Protein AF-A0A972E2R5-F1 (afdb_monomer_lite)

Sequence (137 aa):
MDVQFLVLVYFVGMFVDWVFQTNWQAANKSRWVSGDNKKQSLRALLTHAVIYGAGTTLPVALLLGRAQDLGFYGLVLTALTVTHAFIDSRIPVRWVMKYVKRMRDDQIDNYAEYGFLHLGIDHRLHELVIVFLSFFV

Radius of gyration: 15.76 Å; chains: 1; bounding box: 41×30×44 Å

pLDDT: mean 93.02, std 7.69, range [54.25, 98.0]

Structure (mmCIF, N/CA/C/O backbone):
data_AF-A0A972E2R5-F1
#
_entry.id   AF-A0A972E2R5-F1
#
loop_
_atom_site.group_PDB
_atom_site.id
_atom_site.type_symbol
_atom_site.label_atom_id
_atom_site.label_alt_id
_atom_site.label_comp_id
_atom_site.label_asym_id
_atom_site.label_entity_id
_atom_site.label_seq_id
_atom_site.pdbx_PDB_ins_code
_atom_site.Cartn_x
_atom_site.Cartn_y
_atom_site.Cartn_z
_atom_site.occupancy
_atom_site.B_iso_or_equiv
_atom_site.auth_seq_id
_atom_site.auth_comp_id
_atom_site.auth_asym_id
_atom_site.auth_atom_id
_atom_site.pdbx_PDB_model_num
ATOM 1 N N . MET A 1 1 ? -17.519 -9.817 7.082 1.00 88.81 1 MET A N 1
ATOM 2 C CA . MET A 1 1 ? -17.088 -8.849 6.061 1.00 88.81 1 MET A CA 1
ATOM 3 C C . MET A 1 1 ? -17.749 -7.526 6.382 1.00 88.81 1 MET A C 1
ATOM 5 O O . MET A 1 1 ? -18.952 -7.396 6.176 1.00 88.81 1 MET A O 1
ATOM 9 N N . ASP A 1 2 ? -16.994 -6.592 6.944 1.00 95.25 2 ASP A N 1
ATOM 10 C CA . ASP A 1 2 ? -17.440 -5.226 7.189 1.00 95.25 2 ASP A CA 1
ATOM 11 C C . ASP A 1 2 ? -17.356 -4.420 5.882 1.00 95.25 2 ASP A C 1
ATOM 13 O O . ASP A 1 2 ? -16.287 -4.018 5.417 1.00 95.25 2 ASP A O 1
ATOM 17 N N . VAL A 1 3 ? -18.519 -4.220 5.259 1.00 96.50 3 VAL A N 1
ATOM 18 C CA . VAL A 1 3 ? -18.650 -3.486 3.994 1.00 96.50 3 VAL A CA 1
ATOM 19 C C . VAL A 1 3 ? -18.345 -1.998 4.179 1.00 96.50 3 VAL A C 1
ATOM 21 O O . VAL A 1 3 ? -17.798 -1.375 3.272 1.00 96.50 3 VAL A O 1
ATOM 24 N N . GLN A 1 4 ? -18.676 -1.421 5.337 1.00 96.75 4 GLN A N 1
ATOM 25 C CA . GLN A 1 4 ? -18.439 -0.001 5.596 1.00 96.75 4 GLN A CA 1
ATOM 26 C C . GLN A 1 4 ? -16.942 0.266 5.721 1.00 96.75 4 GLN A C 1
ATOM 28 O O . GLN A 1 4 ? -16.427 1.171 5.064 1.00 96.75 4 GLN A O 1
ATOM 33 N N . PHE A 1 5 ? -16.234 -0.570 6.483 1.00 97.31 5 PHE A N 1
ATOM 34 C CA . PHE A 1 5 ? -14.777 -0.548 6.548 1.00 97.31 5 PHE A CA 1
ATOM 35 C C . PHE A 1 5 ? -14.149 -0.694 5.160 1.00 97.31 5 PHE A C 1
ATOM 37 O O . PHE A 1 5 ? -13.324 0.135 4.783 1.00 97.31 5 PHE A O 1
ATOM 44 N N . LEU A 1 6 ? -14.565 -1.699 4.380 1.00 97.50 6 LEU A N 1
ATOM 45 C CA . LEU A 1 6 ? -14.042 -1.946 3.033 1.00 97.50 6 LEU A CA 1
ATOM 46 C C . LEU A 1 6 ? -14.158 -0.703 2.139 1.00 97.50 6 LEU A C 1
ATOM 48 O O . LEU A 1 6 ? -13.173 -0.279 1.537 1.00 97.50 6 LEU A O 1
ATOM 52 N N . VAL A 1 7 ? -15.351 -0.107 2.076 1.00 97.69 7 VAL A N 1
ATOM 53 C CA . VAL A 1 7 ? -15.620 1.079 1.253 1.00 97.69 7 VAL A CA 1
ATOM 54 C C . VAL A 1 7 ? -14.790 2.272 1.726 1.00 97.69 7 VAL A C 1
ATOM 56 O O . VAL A 1 7 ? -14.164 2.948 0.910 1.00 97.69 7 VAL A O 1
ATOM 59 N N . LEU A 1 8 ? -14.746 2.523 3.036 1.00 97.81 8 LEU A N 1
ATOM 60 C CA . LEU A 1 8 ? -13.999 3.650 3.587 1.00 97.81 8 LEU A CA 1
ATOM 61 C C . LEU A 1 8 ? -12.495 3.498 3.371 1.00 97.81 8 LEU A C 1
ATOM 63 O O . LEU A 1 8 ? -11.868 4.437 2.892 1.00 97.81 8 LEU A O 1
ATOM 67 N N . VAL A 1 9 ? -11.914 2.335 3.670 1.00 97.50 9 VAL A N 1
ATOM 68 C CA . VAL A 1 9 ? -10.480 2.094 3.455 1.00 97.50 9 VAL A CA 1
ATOM 69 C C . VAL A 1 9 ? -10.125 2.193 1.981 1.00 97.50 9 VAL A C 1
ATOM 71 O O . VAL A 1 9 ? -9.092 2.769 1.663 1.00 97.50 9 VAL A O 1
ATOM 74 N N . TYR A 1 10 ? -10.976 1.696 1.080 1.00 97.25 10 TYR A N 1
ATOM 75 C CA . TYR A 1 10 ? -10.744 1.824 -0.355 1.00 97.25 10 TYR A CA 1
ATOM 76 C C . TYR A 1 10 ? -10.656 3.298 -0.783 1.00 97.25 10 TYR A C 1
ATOM 78 O O . TYR A 1 10 ? -9.645 3.720 -1.344 1.00 97.25 10 TYR A O 1
ATOM 86 N N . PHE A 1 11 ? -11.667 4.115 -0.471 1.00 97.88 11 PHE A N 1
ATOM 87 C CA . PHE A 1 11 ? -11.690 5.514 -0.915 1.00 97.88 11 PHE A CA 1
ATOM 88 C C . PHE A 1 11 ? -10.690 6.405 -0.174 1.00 97.88 11 PHE A C 1
ATOM 90 O O . PHE A 1 11 ? -9.995 7.202 -0.806 1.00 97.88 11 PHE A O 1
ATOM 97 N N . VAL A 1 12 ? -10.594 6.275 1.152 1.00 98.00 12 VAL A N 1
ATOM 98 C CA . VAL A 1 12 ? -9.630 7.039 1.953 1.00 98.00 12 VAL A CA 1
ATOM 99 C C . VAL A 1 12 ? -8.210 6.624 1.587 1.00 98.00 12 VAL A C 1
ATOM 101 O O . VAL A 1 12 ? -7.375 7.494 1.370 1.00 98.00 12 VAL A O 1
ATOM 104 N N . GLY A 1 13 ? -7.947 5.322 1.456 1.00 97.00 13 GLY A N 1
ATOM 105 C CA . GLY A 1 13 ? -6.641 4.796 1.071 1.00 97.00 13 GLY A CA 1
ATOM 106 C C . GLY A 1 13 ? -6.191 5.339 -0.277 1.00 97.00 13 GLY A C 1
ATOM 107 O O . GLY A 1 13 ? -5.116 5.922 -0.363 1.00 97.00 13 GLY A O 1
ATOM 108 N N . MET A 1 14 ? -7.040 5.262 -1.306 1.00 95.94 14 MET A N 1
ATOM 109 C CA . MET A 1 14 ? -6.733 5.846 -2.618 1.00 95.94 14 MET A CA 1
ATOM 110 C C . MET A 1 14 ? -6.438 7.347 -2.546 1.00 95.94 14 MET A C 1
ATOM 112 O O . MET A 1 14 ? -5.502 7.829 -3.184 1.00 95.94 14 MET A O 1
ATOM 116 N N . PHE A 1 15 ? -7.232 8.096 -1.779 1.00 97.50 15 PHE A N 1
ATOM 117 C CA . PHE A 1 15 ? -7.018 9.530 -1.611 1.00 97.50 15 PHE A CA 1
ATOM 118 C C . PHE A 1 15 ? -5.679 9.823 -0.927 1.00 97.50 15 PHE A C 1
ATOM 120 O O . PHE A 1 15 ? -4.918 10.667 -1.398 1.00 97.50 15 PHE A O 1
ATOM 127 N N . VAL A 1 16 ? -5.378 9.119 0.164 1.00 97.06 16 VAL A N 1
ATOM 128 C CA . VAL A 1 16 ? -4.143 9.300 0.933 1.00 97.06 16 VAL A CA 1
ATOM 129 C C . VAL A 1 16 ? -2.929 8.927 0.090 1.00 97.06 16 VAL A C 1
ATOM 131 O O . VAL A 1 16 ? -1.971 9.697 0.035 1.00 97.06 16 VAL A O 1
ATOM 134 N N . ASP A 1 17 ? -2.988 7.786 -0.595 1.00 94.81 17 ASP A N 1
ATOM 135 C CA . ASP A 1 17 ? -1.931 7.313 -1.484 1.00 94.81 17 ASP A CA 1
ATOM 136 C C . ASP A 1 17 ? -1.612 8.350 -2.564 1.00 94.81 17 ASP A C 1
ATOM 138 O O . ASP A 1 17 ? -0.459 8.732 -2.748 1.00 94.81 17 ASP A O 1
ATOM 142 N N . TRP A 1 18 ? -2.638 8.897 -3.219 1.00 93.06 18 TRP A N 1
ATOM 143 C CA . TRP A 1 18 ? -2.447 9.869 -4.290 1.00 93.06 18 TRP A CA 1
ATOM 144 C C . TRP A 1 18 ? -1.972 11.241 -3.795 1.00 93.06 18 TRP A C 1
ATOM 146 O O . TRP A 1 18 ? -1.034 11.806 -4.355 1.00 93.06 18 TRP A O 1
ATOM 156 N N . VAL A 1 19 ? -2.604 11.790 -2.753 1.00 96.38 19 VAL A N 1
ATOM 157 C CA . VAL A 1 19 ? -2.356 13.171 -2.301 1.00 96.38 19 VAL A CA 1
ATOM 158 C C . VAL A 1 19 ? -1.054 13.295 -1.518 1.00 96.38 19 VAL A C 1
ATOM 160 O O . VAL A 1 19 ? -0.358 14.303 -1.639 1.00 96.38 19 VAL A O 1
ATOM 163 N N . PHE A 1 20 ? -0.714 12.292 -0.708 1.00 95.50 20 PHE A N 1
ATOM 164 C CA . PHE A 1 20 ? 0.450 12.363 0.174 1.00 95.50 20 PHE A CA 1
ATOM 165 C C . PHE A 1 20 ? 1.699 11.699 -0.411 1.00 95.50 20 PHE A C 1
ATOM 167 O O . PHE A 1 20 ? 2.785 11.844 0.160 1.00 95.50 20 PHE A O 1
ATOM 174 N N . GLN A 1 21 ? 1.596 11.011 -1.553 1.00 94.75 21 GLN A N 1
ATOM 175 C CA . GLN A 1 21 ? 2.776 10.531 -2.259 1.00 94.75 21 GLN A CA 1
ATOM 176 C C . GLN A 1 21 ? 3.521 11.687 -2.928 1.00 94.75 21 GLN A C 1
ATOM 178 O O . GLN A 1 21 ? 3.040 12.356 -3.838 1.00 94.75 21 GLN A O 1
ATOM 183 N N . THR A 1 22 ? 4.770 11.874 -2.521 1.00 94.25 22 THR A N 1
ATOM 184 C CA . THR A 1 22 ? 5.668 12.855 -3.135 1.00 94.25 22 THR A CA 1
ATOM 185 C C . THR A 1 22 ? 6.298 12.321 -4.423 1.00 94.25 22 THR A C 1
ATOM 187 O O . THR A 1 22 ? 6.542 11.120 -4.570 1.00 94.25 22 THR A O 1
ATOM 190 N N . ASN A 1 23 ? 6.694 13.227 -5.325 1.00 92.75 23 ASN A N 1
ATOM 191 C CA . ASN A 1 23 ? 7.476 12.876 -6.520 1.00 92.75 23 ASN A CA 1
ATOM 192 C C . ASN A 1 23 ? 8.763 12.110 -6.172 1.00 92.75 23 ASN A C 1
ATOM 194 O O . ASN A 1 23 ? 9.168 11.198 -6.893 1.00 92.75 23 ASN A O 1
ATOM 198 N N . TRP A 1 24 ? 9.395 12.454 -5.045 1.00 91.81 24 TRP A N 1
ATOM 199 C CA . TRP A 1 24 ? 10.580 11.748 -4.569 1.00 91.81 24 TRP A CA 1
ATOM 200 C C . TRP A 1 24 ? 10.264 10.294 -4.199 1.00 91.81 24 TRP A C 1
ATOM 202 O O . TRP A 1 24 ? 10.995 9.395 -4.617 1.00 91.81 24 TRP A O 1
ATOM 212 N N . GLN A 1 25 ? 9.171 10.041 -3.475 1.00 92.38 25 GLN A N 1
ATOM 213 C CA . GLN A 1 25 ? 8.740 8.678 -3.151 1.00 92.38 25 GLN A CA 1
ATOM 214 C C . GLN A 1 25 ? 8.418 7.887 -4.419 1.00 92.38 25 GLN A C 1
ATOM 216 O O . GLN A 1 25 ? 8.965 6.800 -4.607 1.00 92.38 25 GLN A O 1
ATOM 221 N N . ALA A 1 26 ? 7.625 8.465 -5.325 1.00 88.00 26 ALA A N 1
ATOM 222 C CA . ALA A 1 26 ? 7.240 7.834 -6.586 1.00 88.00 26 ALA A CA 1
ATOM 223 C C . ALA A 1 26 ? 8.457 7.409 -7.430 1.00 88.00 26 ALA A C 1
ATOM 225 O O . ALA A 1 26 ? 8.487 6.308 -7.978 1.00 88.00 26 ALA A O 1
ATOM 226 N N . ALA A 1 27 ? 9.492 8.254 -7.493 1.00 87.62 27 ALA A N 1
ATOM 227 C CA . ALA A 1 27 ? 10.694 7.985 -8.279 1.00 87.62 27 ALA A CA 1
ATOM 228 C C . ALA A 1 27 ? 11.637 6.937 -7.653 1.00 87.62 27 ALA A C 1
ATOM 230 O O . ALA A 1 27 ? 12.430 6.326 -8.375 1.00 87.62 27 ALA A O 1
ATOM 231 N N . ASN A 1 28 ? 11.582 6.736 -6.329 1.00 87.62 28 ASN A N 1
ATOM 232 C CA . ASN A 1 28 ? 12.600 5.979 -5.589 1.00 87.62 28 ASN A CA 1
ATOM 233 C C . ASN A 1 28 ? 12.084 4.705 -4.892 1.00 87.62 28 ASN A C 1
ATOM 235 O O . ASN A 1 28 ? 12.897 3.820 -4.617 1.00 87.62 28 ASN A O 1
ATOM 239 N N . LYS A 1 29 ? 10.776 4.558 -4.620 1.00 85.31 29 LYS A N 1
ATOM 240 C CA . LYS A 1 29 ? 10.229 3.466 -3.777 1.00 85.31 29 LYS A CA 1
ATOM 241 C C . LYS A 1 29 ? 10.441 2.045 -4.320 1.00 85.31 29 LYS A C 1
ATOM 243 O O . LYS A 1 29 ? 10.447 1.087 -3.554 1.00 85.31 29 LYS A O 1
ATOM 248 N N . SER A 1 30 ? 10.699 1.909 -5.620 1.00 79.50 30 SER A N 1
ATOM 249 C CA . SER A 1 30 ? 10.832 0.617 -6.307 1.00 79.50 30 SER A CA 1
ATOM 250 C C . SER A 1 30 ? 12.214 0.357 -6.928 1.00 79.50 30 SER A C 1
ATOM 252 O O . SER A 1 30 ? 12.360 -0.552 -7.744 1.00 79.50 30 SER A O 1
ATOM 254 N N . ARG A 1 31 ? 13.239 1.146 -6.582 1.00 78.50 31 ARG A N 1
ATOM 255 C CA . ARG A 1 31 ? 14.610 1.044 -7.128 1.00 78.50 31 ARG A CA 1
ATOM 256 C C . ARG A 1 31 ? 15.513 0.088 -6.335 1.00 78.50 31 ARG A C 1
ATOM 258 O O . ARG A 1 31 ? 16.662 0.388 -6.039 1.00 78.50 31 ARG A O 1
ATOM 265 N N . TRP A 1 32 ? 14.999 -1.087 -5.985 1.00 67.44 32 TRP A N 1
ATOM 266 C CA . TRP A 1 32 ? 15.728 -2.081 -5.182 1.00 67.44 32 TRP A CA 1
ATOM 267 C C . TRP A 1 32 ? 16.872 -2.775 -5.933 1.00 67.44 32 TRP A C 1
ATOM 269 O O . TRP A 1 32 ? 17.817 -3.263 -5.305 1.00 67.44 32 TRP A O 1
ATOM 279 N N . VAL A 1 33 ? 16.750 -2.853 -7.264 1.00 58.47 33 VAL A N 1
ATOM 280 C CA . VAL A 1 33 ? 17.568 -3.709 -8.140 1.00 58.47 33 VAL A CA 1
ATOM 281 C C . VAL A 1 33 ? 18.460 -2.908 -9.098 1.00 58.47 33 VAL A C 1
ATOM 283 O O . VAL A 1 33 ? 19.532 -3.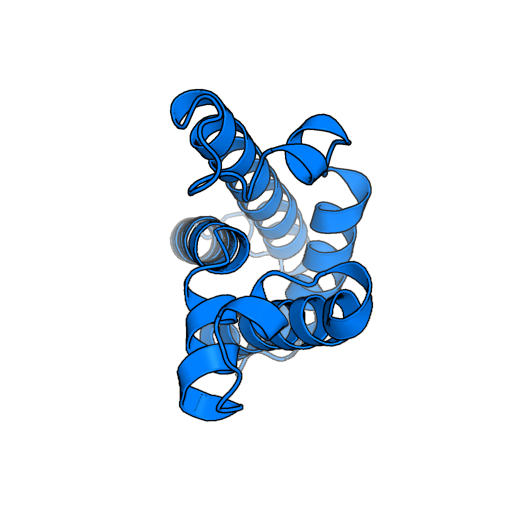396 -9.449 1.00 58.47 33 VAL A O 1
ATOM 286 N N . SER A 1 34 ? 18.091 -1.676 -9.482 1.00 55.44 34 SER A N 1
ATOM 287 C CA . SER A 1 34 ? 19.043 -0.784 -10.164 1.00 55.44 34 SER A CA 1
ATOM 288 C C . SER A 1 34 ? 20.101 -0.369 -9.147 1.00 55.44 34 SER A C 1
ATOM 290 O O . SER A 1 34 ? 19.766 -0.166 -7.986 1.00 55.44 34 SER A O 1
ATOM 292 N N . GLY A 1 35 ? 21.371 -0.267 -9.543 1.00 54.25 35 GLY A N 1
ATOM 293 C CA . GLY A 1 35 ? 22.522 0.032 -8.670 1.00 54.25 35 GLY A CA 1
ATOM 294 C C . GLY A 1 35 ? 22.494 1.378 -7.922 1.00 54.25 35 GLY A C 1
ATOM 295 O O . GLY A 1 35 ? 23.537 1.850 -7.480 1.00 54.25 35 GLY A O 1
ATOM 296 N N . ASP A 1 36 ? 21.321 1.985 -7.772 1.00 59.88 36 ASP A N 1
ATOM 297 C CA . ASP A 1 36 ? 21.038 3.134 -6.936 1.00 59.88 36 ASP A CA 1
ATOM 298 C C . ASP A 1 36 ? 21.050 2.762 -5.447 1.00 59.88 36 ASP A C 1
ATOM 300 O O . ASP A 1 36 ? 20.966 1.604 -5.026 1.00 59.88 36 ASP A O 1
ATOM 304 N N . ASN A 1 37 ? 21.183 3.788 -4.614 1.00 76.88 37 ASN A N 1
ATOM 305 C CA . ASN A 1 37 ? 21.377 3.663 -3.179 1.00 76.88 37 ASN A CA 1
ATOM 306 C C . ASN A 1 37 ? 20.184 2.937 -2.518 1.00 76.88 37 ASN A C 1
ATOM 308 O O . ASN A 1 37 ? 19.184 3.566 -2.176 1.00 76.88 37 ASN A O 1
ATOM 312 N N . LYS A 1 38 ? 20.290 1.617 -2.287 1.00 84.69 38 LYS A N 1
ATOM 313 C CA . LYS A 1 38 ? 19.247 0.770 -1.659 1.00 84.69 38 LYS A CA 1
ATOM 314 C C . LYS A 1 38 ? 18.649 1.380 -0.390 1.00 84.69 38 LYS A C 1
ATOM 316 O O . LYS A 1 38 ? 17.462 1.229 -0.120 1.00 84.69 38 LYS A O 1
ATOM 321 N N . LYS A 1 39 ? 19.461 2.116 0.377 1.00 88.25 39 LYS A N 1
ATOM 322 C CA . LYS A 1 39 ? 19.008 2.843 1.572 1.00 88.25 39 LYS A CA 1
ATOM 323 C C . LYS A 1 39 ? 17.991 3.933 1.233 1.00 88.25 39 LYS A C 1
ATOM 325 O O . LYS A 1 39 ? 17.036 4.120 1.977 1.00 88.25 39 LYS A O 1
ATOM 330 N N . GLN A 1 40 ? 18.189 4.656 0.135 1.00 89.69 40 GLN A N 1
ATOM 331 C CA . GLN A 1 40 ? 17.258 5.675 -0.340 1.00 89.69 40 GLN A CA 1
ATOM 332 C C . GLN A 1 40 ? 15.947 5.048 -0.813 1.00 89.69 40 GLN A C 1
ATOM 334 O O . GLN A 1 40 ? 14.888 5.549 -0.450 1.00 89.69 40 GLN A O 1
ATOM 339 N N . SER A 1 41 ? 16.016 3.932 -1.546 1.00 90.00 41 SER A N 1
ATOM 340 C CA . SER A 1 41 ? 14.818 3.214 -1.991 1.00 90.00 41 SER A CA 1
ATOM 341 C C . SER A 1 41 ? 13.995 2.692 -0.809 1.00 90.00 41 SER A C 1
ATOM 343 O O . SER A 1 41 ? 12.801 2.970 -0.725 1.00 90.00 41 SER A O 1
ATOM 345 N N . LEU A 1 42 ? 14.653 2.072 0.178 1.00 90.88 42 LEU A N 1
ATOM 346 C CA . LEU A 1 42 ? 14.018 1.643 1.427 1.00 90.88 42 LEU A CA 1
ATOM 347 C C . LEU A 1 42 ? 13.395 2.814 2.192 1.00 90.88 42 LEU A C 1
ATOM 349 O O . LEU A 1 42 ? 12.271 2.699 2.668 1.00 90.88 42 LEU A O 1
ATOM 353 N N . ARG A 1 43 ? 14.087 3.954 2.295 1.00 93.12 43 ARG A N 1
ATOM 354 C CA . ARG A 1 43 ? 13.533 5.155 2.943 1.00 93.12 43 ARG A CA 1
ATOM 355 C C . ARG A 1 43 ? 12.303 5.680 2.208 1.00 93.12 43 ARG A C 1
ATOM 357 O O . ARG A 1 43 ? 11.316 6.008 2.857 1.00 93.12 43 ARG A O 1
ATOM 364 N N . ALA A 1 44 ? 12.343 5.751 0.880 1.00 93.50 44 ALA A N 1
ATOM 365 C CA . ALA A 1 44 ? 11.205 6.182 0.075 1.00 93.50 44 ALA A CA 1
ATOM 366 C C . ALA A 1 44 ? 10.000 5.253 0.270 1.00 93.50 44 ALA A C 1
ATOM 368 O O . ALA A 1 44 ? 8.907 5.737 0.547 1.00 93.50 44 ALA A O 1
ATOM 369 N N . LEU A 1 45 ? 10.223 3.936 0.219 1.00 94.25 45 LEU A N 1
ATOM 370 C CA . LEU A 1 45 ? 9.182 2.934 0.435 1.00 94.25 45 LEU A CA 1
ATOM 371 C C . LEU A 1 45 ? 8.574 3.032 1.838 1.00 94.25 45 LEU A C 1
ATOM 373 O O . LEU A 1 45 ? 7.362 3.153 1.975 1.00 94.25 45 LEU A O 1
ATOM 377 N N . LEU A 1 46 ? 9.409 3.003 2.882 1.00 95.31 46 LEU A N 1
ATOM 378 C CA . LEU A 1 46 ? 8.925 2.991 4.262 1.00 95.31 46 LEU A CA 1
ATOM 379 C C . LEU A 1 46 ? 8.218 4.291 4.636 1.00 95.31 46 LEU A C 1
ATOM 381 O O . LEU A 1 46 ? 7.179 4.247 5.282 1.00 95.31 46 LEU A O 1
ATOM 385 N N . THR A 1 47 ? 8.756 5.446 4.234 1.00 96.69 47 THR A N 1
ATOM 386 C CA . THR A 1 47 ? 8.093 6.729 4.521 1.00 96.69 47 THR A CA 1
ATOM 387 C C . THR A 1 47 ? 6.731 6.804 3.848 1.00 96.69 47 THR A C 1
ATOM 389 O O . THR A 1 47 ? 5.769 7.214 4.486 1.00 96.69 47 THR A O 1
ATOM 392 N N . HIS A 1 48 ? 6.633 6.365 2.594 1.00 96.31 48 HIS A N 1
ATOM 393 C CA . HIS A 1 48 ? 5.371 6.328 1.872 1.00 96.31 48 HIS A CA 1
ATOM 394 C C . HIS A 1 48 ? 4.370 5.368 2.524 1.00 96.31 48 HIS A C 1
ATOM 396 O O . HIS A 1 48 ? 3.257 5.777 2.833 1.00 96.31 48 HIS A O 1
ATOM 402 N N . ALA A 1 49 ? 4.788 4.140 2.837 1.00 97.12 49 ALA A N 1
ATOM 403 C CA . ALA A 1 49 ? 3.922 3.144 3.457 1.00 97.12 49 ALA A CA 1
ATOM 404 C C . ALA A 1 49 ? 3.439 3.549 4.859 1.00 97.12 49 ALA A C 1
ATOM 406 O O . ALA A 1 49 ? 2.287 3.303 5.203 1.00 97.12 49 ALA A O 1
ATOM 407 N N . VAL A 1 50 ? 4.287 4.198 5.667 1.00 97.44 50 VAL A N 1
ATOM 408 C CA . VAL A 1 50 ? 3.894 4.713 6.991 1.00 97.44 50 VAL A CA 1
ATOM 409 C C . VAL A 1 50 ? 2.895 5.859 6.859 1.00 97.44 50 VAL A C 1
ATOM 411 O O . VAL A 1 50 ? 1.902 5.884 7.584 1.00 97.44 50 VAL A O 1
ATOM 414 N N . ILE A 1 51 ? 3.130 6.793 5.930 1.00 97.50 51 ILE A N 1
ATOM 415 C CA . ILE A 1 51 ? 2.194 7.891 5.654 1.00 97.50 51 ILE A CA 1
ATOM 416 C C . ILE A 1 51 ? 0.858 7.334 5.161 1.00 97.50 51 ILE A C 1
ATOM 418 O O . ILE A 1 51 ? -0.182 7.751 5.660 1.00 97.50 51 ILE A O 1
ATOM 422 N N . TYR A 1 52 ? 0.880 6.359 4.251 1.00 97.81 52 TYR A N 1
ATOM 423 C CA . TYR A 1 52 ? -0.314 5.673 3.768 1.00 97.81 52 TYR A CA 1
ATOM 424 C C . TYR A 1 52 ? -1.067 4.978 4.906 1.00 97.81 52 TYR A C 1
ATOM 426 O O . TYR A 1 52 ? -2.253 5.232 5.114 1.00 97.81 52 TYR A O 1
ATOM 434 N N . GLY A 1 53 ? -0.378 4.143 5.688 1.00 97.69 53 GLY A N 1
ATOM 435 C CA . GLY A 1 53 ? -0.981 3.387 6.780 1.00 97.69 53 GLY A CA 1
ATOM 436 C C . GLY A 1 53 ? -1.606 4.295 7.837 1.00 97.69 53 GLY A C 1
ATOM 437 O O . GLY A 1 53 ? -2.777 4.126 8.176 1.00 97.69 53 GLY A O 1
ATOM 438 N N . ALA A 1 54 ? -0.868 5.295 8.326 1.00 97.00 54 ALA A N 1
ATOM 439 C CA . ALA A 1 54 ? -1.366 6.231 9.335 1.00 97.00 54 ALA A CA 1
ATOM 440 C C . ALA A 1 54 ? -2.444 7.169 8.777 1.00 97.00 54 ALA A C 1
ATOM 442 O O . ALA A 1 54 ? -3.498 7.340 9.393 1.00 97.00 5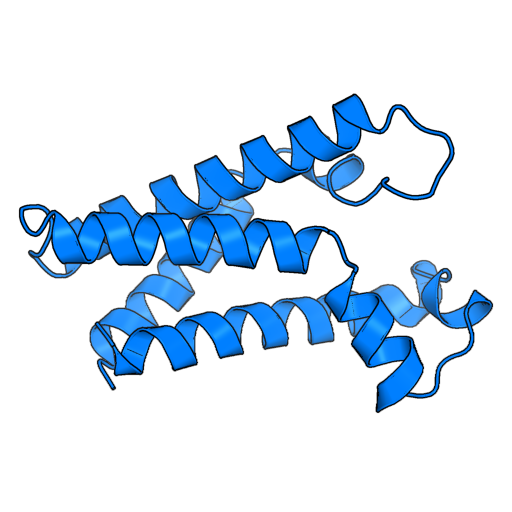4 ALA A O 1
ATOM 443 N N . GLY A 1 55 ? -2.196 7.732 7.592 1.00 97.00 55 GLY A N 1
ATOM 444 C CA . GLY A 1 55 ? -3.102 8.645 6.904 1.00 97.00 55 GLY A CA 1
ATOM 445 C C . GLY A 1 55 ? -4.419 7.993 6.502 1.00 97.00 55 GLY A C 1
ATOM 446 O O . GLY A 1 55 ? -5.425 8.686 6.440 1.00 97.00 55 GLY A O 1
ATOM 447 N N . THR A 1 56 ? -4.446 6.673 6.300 1.00 98.00 56 THR A N 1
ATOM 448 C CA . THR A 1 56 ? -5.679 5.921 6.023 1.00 98.00 56 THR A CA 1
ATOM 449 C C . THR A 1 56 ? -6.368 5.469 7.305 1.00 98.00 56 THR A C 1
ATOM 451 O O . THR A 1 56 ? -7.573 5.658 7.466 1.00 98.00 56 THR A O 1
ATOM 454 N N . THR A 1 57 ? -5.615 4.898 8.249 1.00 97.69 57 THR A N 1
ATOM 455 C CA . THR A 1 57 ? -6.194 4.279 9.452 1.00 97.69 57 THR A CA 1
ATOM 456 C C . THR A 1 57 ? -6.893 5.299 10.340 1.00 97.69 57 THR A C 1
ATOM 458 O O . THR A 1 57 ? -8.000 5.036 10.803 1.00 97.69 57 THR A O 1
ATOM 461 N N . LEU A 1 58 ? -6.284 6.468 10.575 1.00 96.38 58 LEU A N 1
ATOM 462 C CA . LEU A 1 58 ? -6.851 7.460 11.490 1.00 96.38 58 LEU A CA 1
ATOM 463 C C . LEU A 1 58 ? -8.195 8.028 10.987 1.00 96.38 58 LEU A C 1
ATOM 465 O O . LEU A 1 58 ? -9.164 7.965 11.747 1.00 96.38 58 LEU A O 1
ATOM 469 N N . PRO A 1 59 ? -8.329 8.521 9.739 1.00 97.50 59 PRO A N 1
ATOM 470 C CA . PRO A 1 59 ? -9.621 8.977 9.232 1.00 97.50 59 PRO A CA 1
ATOM 471 C C . PRO A 1 59 ? -10.671 7.869 9.189 1.00 97.50 59 PRO A C 1
ATOM 473 O O . PRO A 1 59 ? -11.809 8.111 9.577 1.00 97.50 59 PRO A O 1
ATOM 476 N N . VAL A 1 60 ? -10.305 6.646 8.785 1.00 97.75 60 VAL A N 1
ATOM 477 C CA . VAL A 1 60 ? -11.242 5.509 8.783 1.00 97.75 60 VAL A CA 1
ATOM 478 C C . VAL A 1 60 ? -11.729 5.201 10.200 1.00 97.75 60 VAL A C 1
ATOM 480 O O . VAL A 1 60 ? -12.930 5.053 10.411 1.00 97.75 60 VAL A O 1
ATOM 483 N N . ALA A 1 61 ? -10.830 5.167 11.187 1.00 96.94 61 ALA A N 1
ATOM 484 C CA . ALA A 1 61 ? -11.192 4.943 12.584 1.00 96.94 61 ALA A CA 1
ATOM 485 C C . ALA A 1 61 ? -12.130 6.039 13.117 1.00 96.94 61 ALA A C 1
ATOM 487 O O . ALA A 1 61 ? -13.076 5.736 13.840 1.00 96.94 61 ALA A O 1
ATOM 488 N N . LEU A 1 62 ? -11.901 7.304 12.747 1.00 96.94 62 LEU A N 1
ATOM 489 C CA . LEU A 1 62 ? -12.779 8.420 13.113 1.00 96.94 62 LEU A CA 1
ATOM 490 C C . LEU A 1 62 ? -14.164 8.291 12.464 1.00 96.94 62 LEU A C 1
ATOM 492 O O . LEU A 1 62 ? -15.169 8.417 13.158 1.00 96.94 62 LEU A O 1
ATOM 496 N N . LEU A 1 63 ? -14.222 7.994 11.163 1.00 97.12 63 LEU A N 1
ATOM 497 C CA . LEU A 1 63 ? -15.473 7.866 10.405 1.00 97.12 63 LEU A CA 1
ATOM 498 C C . LEU A 1 63 ? -16.318 6.664 10.846 1.00 97.12 63 LEU A C 1
ATOM 500 O O . LEU A 1 63 ? -17.542 6.736 10.812 1.00 97.12 63 LEU A O 1
ATOM 504 N N . LEU A 1 64 ? -15.676 5.586 11.302 1.00 96.44 64 LEU A N 1
ATOM 505 C CA . LEU A 1 64 ? -16.347 4.418 11.880 1.00 96.44 64 LEU A CA 1
ATOM 506 C C . LEU A 1 64 ? -16.672 4.577 13.375 1.00 96.44 64 LEU A C 1
ATOM 508 O O . LEU A 1 64 ? -17.255 3.675 13.970 1.00 96.44 64 LEU A O 1
ATOM 512 N N . GLY A 1 65 ? -16.267 5.678 14.019 1.00 95.44 65 GLY A N 1
ATOM 513 C CA . GLY A 1 65 ? -16.437 5.865 15.465 1.00 95.44 65 GLY A CA 1
ATOM 514 C C . GLY A 1 65 ? -15.575 4.929 16.330 1.00 95.44 65 GLY A C 1
ATOM 515 O O . GLY A 1 65 ? -15.855 4.751 17.513 1.00 95.44 65 GLY A O 1
ATOM 516 N N . ARG A 1 66 ? -14.513 4.343 15.764 1.00 95.06 66 ARG A N 1
ATOM 517 C CA . ARG A 1 66 ? -13.604 3.370 16.402 1.00 95.06 66 ARG A CA 1
ATOM 518 C C . ARG A 1 66 ? -12.244 3.951 16.791 1.00 95.06 66 ARG A C 1
ATOM 520 O O . ARG A 1 66 ? -11.331 3.204 17.113 1.00 95.06 66 ARG A O 1
ATOM 527 N N . ALA A 1 67 ? -12.088 5.273 16.812 1.00 91.69 67 ALA A N 1
ATOM 528 C CA . ALA A 1 67 ? -10.816 5.921 17.162 1.00 91.69 67 ALA A CA 1
ATOM 529 C C . ALA A 1 67 ? -10.276 5.553 18.564 1.00 91.69 67 ALA A C 1
ATOM 531 O O . ALA A 1 67 ? -9.071 5.623 18.786 1.00 91.69 67 ALA A O 1
ATOM 532 N N . GLN A 1 68 ? -11.148 5.131 19.488 1.00 92.00 68 GLN A N 1
ATOM 533 C CA . GLN A 1 68 ? -10.771 4.677 20.837 1.00 92.00 68 GLN A CA 1
ATOM 534 C C . GLN A 1 68 ? -10.327 3.199 20.878 1.00 92.00 68 GLN A C 1
ATOM 536 O O . GLN A 1 68 ? -9.755 2.751 21.871 1.00 92.00 68 GLN A O 1
ATOM 541 N N . ASP A 1 69 ? -10.622 2.422 19.833 1.00 94.12 69 ASP A N 1
ATOM 542 C CA . ASP A 1 69 ? -10.317 0.994 19.758 1.00 94.12 69 ASP A CA 1
ATOM 543 C C . ASP A 1 69 ? -8.855 0.802 19.331 1.00 94.12 69 ASP A C 1
ATOM 545 O O . ASP A 1 69 ? -8.517 0.739 18.146 1.00 94.12 69 ASP A O 1
ATOM 549 N N . LEU A 1 70 ? -7.966 0.728 20.325 1.00 93.06 70 LEU A N 1
ATOM 550 C CA . LEU A 1 70 ? -6.531 0.530 20.107 1.00 93.06 70 LEU A CA 1
ATOM 551 C C . LEU A 1 70 ? -6.218 -0.795 19.395 1.00 93.06 70 LEU A C 1
ATOM 553 O O . LEU A 1 70 ? -5.216 -0.873 18.683 1.00 93.06 70 LEU A O 1
ATOM 557 N N . GLY A 1 71 ? -7.062 -1.819 19.567 1.00 93.44 71 GLY A N 1
ATOM 558 C CA . GLY A 1 71 ? -6.910 -3.113 18.905 1.00 93.44 71 GLY A CA 1
ATOM 559 C C . GLY A 1 71 ? -7.171 -3.000 17.406 1.00 93.44 71 GLY A C 1
ATOM 560 O O . GLY A 1 71 ? -6.317 -3.377 16.603 1.00 93.44 71 GLY A O 1
ATOM 561 N N . PHE A 1 72 ? -8.305 -2.398 17.034 1.00 93.62 72 PHE A N 1
ATOM 562 C CA . PHE A 1 72 ? -8.622 -2.042 15.648 1.00 93.62 72 PHE A CA 1
ATOM 563 C C . PHE A 1 72 ? -7.520 -1.179 15.036 1.00 93.62 72 PHE A C 1
ATOM 565 O O . PHE A 1 72 ? -6.987 -1.508 13.976 1.00 93.62 72 PHE A O 1
ATOM 572 N N . TYR A 1 73 ? -7.148 -0.094 15.719 1.00 92.38 73 TYR A N 1
ATOM 573 C CA . TYR A 1 73 ? -6.176 0.862 15.202 1.00 92.38 73 TYR A CA 1
ATOM 574 C C . TYR A 1 73 ? -4.818 0.198 14.962 1.00 92.38 73 TYR A C 1
ATOM 576 O O . TYR A 1 73 ? -4.248 0.330 13.880 1.00 92.38 73 TYR A O 1
ATOM 584 N N . GLY A 1 74 ? -4.316 -0.561 15.942 1.00 95.06 74 GLY A N 1
ATOM 585 C CA . GLY A 1 74 ? -3.045 -1.272 15.837 1.00 95.06 74 GLY A CA 1
ATOM 586 C C . GLY A 1 74 ? -3.039 -2.312 14.717 1.00 95.06 74 GLY A C 1
ATOM 587 O O . GLY A 1 74 ? -2.072 -2.375 13.952 1.00 95.06 74 GLY A O 1
ATOM 588 N N . LEU A 1 75 ? -4.121 -3.086 14.580 1.00 95.81 75 LEU A N 1
ATOM 589 C CA . LEU A 1 75 ? -4.271 -4.087 13.525 1.00 95.81 75 LEU A CA 1
ATOM 590 C C . LEU A 1 75 ? -4.277 -3.440 12.136 1.00 95.81 75 LEU A C 1
ATOM 592 O O . LEU A 1 75 ? -3.462 -3.809 11.291 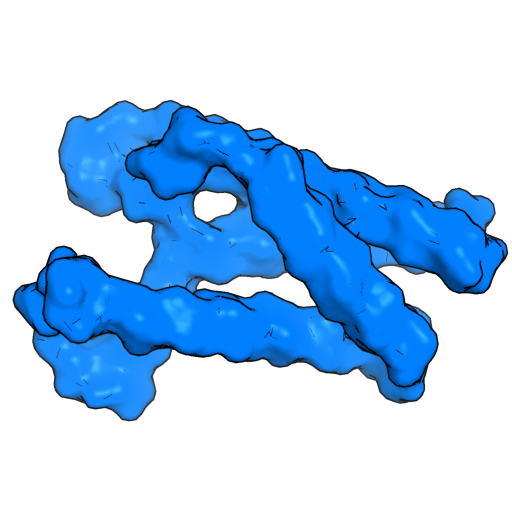1.00 95.81 75 LEU A O 1
ATOM 596 N N . VAL A 1 76 ? -5.165 -2.469 11.907 1.00 96.69 76 VAL A N 1
ATOM 597 C CA . VAL A 1 76 ? -5.355 -1.835 10.594 1.00 96.69 76 VAL A CA 1
ATOM 598 C C . VAL A 1 76 ? -4.112 -1.044 10.189 1.00 96.69 76 VAL A C 1
ATOM 600 O O . VAL A 1 76 ? -3.626 -1.221 9.073 1.00 96.69 76 VAL A O 1
ATOM 603 N N . LEU A 1 77 ? -3.526 -0.260 11.102 1.00 97.38 77 LEU A N 1
ATOM 604 C CA . LEU A 1 77 ? -2.298 0.494 10.835 1.00 97.38 77 LEU A CA 1
ATOM 605 C C . LEU A 1 77 ? -1.151 -0.428 10.427 1.00 97.38 77 LEU A C 1
ATOM 607 O O . LEU A 1 77 ? -0.483 -0.182 9.420 1.00 97.38 77 LEU A O 1
ATOM 611 N N . THR A 1 78 ? -0.918 -1.486 11.206 1.00 97.62 78 THR A N 1
ATOM 612 C CA . THR A 1 78 ? 0.180 -2.424 10.948 1.00 97.62 78 THR A CA 1
ATOM 613 C C . THR A 1 78 ? -0.052 -3.163 9.639 1.00 97.62 78 THR A C 1
ATOM 615 O O . THR A 1 78 ? 0.853 -3.232 8.808 1.00 97.62 78 THR A O 1
ATOM 618 N N . ALA A 1 79 ? -1.268 -3.671 9.425 1.00 97.38 79 ALA A N 1
ATOM 619 C CA . ALA A 1 79 ? -1.605 -4.410 8.222 1.00 97.38 79 ALA A CA 1
ATOM 620 C C . ALA A 1 79 ? -1.454 -3.542 6.971 1.00 97.38 79 ALA A C 1
ATOM 622 O O . ALA A 1 79 ? -0.731 -3.942 6.060 1.00 97.38 79 ALA A O 1
ATOM 623 N N . LEU A 1 80 ? -2.051 -2.346 6.942 1.00 97.75 80 LEU A N 1
ATOM 624 C CA . LEU A 1 80 ? -1.945 -1.435 5.801 1.00 97.75 80 LEU A CA 1
ATOM 625 C C . LEU A 1 80 ? -0.495 -1.013 5.554 1.00 97.75 80 LEU A C 1
ATOM 627 O O . LEU A 1 80 ? -0.031 -1.101 4.426 1.00 97.75 80 LEU A O 1
ATOM 631 N N . THR A 1 81 ? 0.262 -0.644 6.590 1.00 97.88 81 THR A N 1
ATOM 632 C CA . THR A 1 81 ? 1.666 -0.226 6.425 1.00 97.88 81 THR A CA 1
ATOM 633 C C . THR A 1 81 ? 2.532 -1.347 5.845 1.00 97.88 81 THR A C 1
ATOM 635 O O . THR A 1 81 ? 3.277 -1.136 4.888 1.00 97.88 81 THR A O 1
ATOM 638 N N . VAL A 1 82 ? 2.457 -2.552 6.420 1.00 97.50 82 VAL A N 1
ATOM 639 C CA . VAL A 1 82 ? 3.318 -3.677 6.022 1.00 97.50 82 VAL A CA 1
ATOM 640 C C . VAL A 1 82 ? 2.962 -4.171 4.626 1.00 97.50 82 VAL A C 1
ATOM 642 O O . VAL A 1 82 ? 3.852 -4.399 3.806 1.00 97.50 82 VAL A O 1
ATOM 645 N N . THR A 1 83 ? 1.672 -4.335 4.346 1.00 96.88 83 THR A N 1
ATOM 646 C CA . THR A 1 83 ? 1.217 -4.847 3.049 1.00 96.88 83 THR A CA 1
ATOM 647 C C . THR A 1 83 ? 1.449 -3.846 1.927 1.00 96.88 83 THR A C 1
ATOM 649 O O . THR A 1 83 ? 1.941 -4.256 0.879 1.00 96.88 83 THR A O 1
ATOM 652 N N . HIS A 1 84 ? 1.213 -2.550 2.161 1.00 96.12 84 HIS A N 1
ATOM 653 C CA . HIS A 1 84 ? 1.508 -1.494 1.189 1.00 96.12 84 HIS A CA 1
ATOM 654 C C . HIS A 1 84 ? 2.999 -1.466 0.859 1.00 96.12 84 HIS A C 1
ATOM 656 O O . HIS A 1 84 ? 3.374 -1.572 -0.302 1.00 96.12 84 HIS A O 1
ATOM 662 N N . ALA A 1 85 ? 3.873 -1.472 1.876 1.00 95.38 85 ALA A N 1
ATOM 663 C CA . ALA A 1 85 ? 5.319 -1.560 1.661 1.00 95.38 85 ALA A CA 1
ATOM 664 C C . ALA A 1 85 ? 5.718 -2.819 0.869 1.00 95.38 85 ALA A C 1
ATOM 666 O O . ALA A 1 85 ? 6.560 -2.766 -0.029 1.00 95.38 85 ALA A O 1
ATOM 667 N N . PHE A 1 86 ? 5.128 -3.971 1.192 1.00 94.75 86 PHE A N 1
ATOM 668 C CA . PHE A 1 86 ? 5.430 -5.214 0.495 1.00 94.75 86 PHE A CA 1
ATOM 669 C C . PHE A 1 86 ? 4.996 -5.175 -0.974 1.00 94.75 86 PHE A C 1
ATOM 671 O O . PHE A 1 86 ? 5.770 -5.593 -1.837 1.00 94.75 86 PHE A O 1
ATOM 678 N N . ILE A 1 87 ? 3.808 -4.656 -1.283 1.00 95.00 87 ILE A N 1
ATOM 679 C CA . ILE A 1 87 ? 3.307 -4.583 -2.660 1.00 95.00 87 ILE A CA 1
ATOM 680 C C . ILE A 1 87 ? 4.097 -3.546 -3.469 1.00 95.00 87 ILE A C 1
ATOM 682 O O . ILE A 1 87 ? 4.648 -3.898 -4.516 1.00 95.00 87 ILE A O 1
ATOM 686 N N . ASP A 1 88 ? 4.305 -2.345 -2.922 1.00 92.50 88 ASP A N 1
ATOM 687 C CA . ASP A 1 88 ? 5.055 -1.257 -3.566 1.00 92.50 88 ASP A CA 1
ATOM 688 C C . ASP A 1 88 ? 6.544 -1.558 -3.786 1.00 92.50 88 ASP A C 1
ATOM 690 O O . ASP A 1 88 ? 7.204 -0.932 -4.625 1.00 92.50 88 ASP A O 1
ATOM 694 N N . SER A 1 89 ? 7.099 -2.549 -3.079 1.00 90.44 89 SER A N 1
ATOM 695 C CA . SER A 1 89 ? 8.432 -3.085 -3.391 1.00 90.44 89 SER A CA 1
ATOM 696 C C . SER A 1 89 ? 8.516 -3.673 -4.809 1.00 90.44 89 SER A C 1
ATOM 698 O O . SER A 1 89 ? 9.611 -3.910 -5.325 1.00 90.44 89 SER A O 1
ATOM 700 N N . ARG A 1 90 ? 7.359 -3.918 -5.442 1.00 89.69 90 ARG A N 1
ATOM 701 C CA . ARG A 1 90 ? 7.147 -4.582 -6.734 1.00 89.69 90 ARG A CA 1
ATOM 702 C C . ARG A 1 90 ? 7.577 -6.043 -6.779 1.00 89.69 90 ARG A C 1
ATOM 704 O O . ARG A 1 90 ? 7.458 -6.675 -7.827 1.00 89.69 90 ARG A O 1
ATOM 711 N N . ILE A 1 91 ? 8.029 -6.615 -5.663 1.00 90.88 91 ILE A N 1
ATOM 712 C CA . ILE A 1 91 ? 8.353 -8.041 -5.553 1.00 90.88 91 ILE A CA 1
ATOM 713 C C . ILE A 1 91 ? 7.136 -8.913 -5.910 1.00 90.88 91 ILE A C 1
ATOM 715 O O . ILE A 1 91 ? 7.265 -9.738 -6.821 1.00 90.88 91 ILE A O 1
ATOM 719 N N . PRO A 1 92 ? 5.950 -8.740 -5.287 1.00 94.25 92 PRO A N 1
ATOM 720 C CA . PRO A 1 92 ? 4.796 -9.570 -5.625 1.00 94.25 92 PRO A CA 1
ATOM 721 C C . PRO A 1 92 ? 4.273 -9.287 -7.038 1.00 94.25 92 PRO A C 1
ATOM 723 O O . PRO A 1 92 ? 3.885 -10.221 -7.735 1.00 94.25 92 PRO A O 1
ATOM 726 N N . VAL A 1 93 ? 4.341 -8.039 -7.514 1.00 94.50 93 VAL A N 1
ATOM 727 C CA . VAL A 1 93 ? 3.955 -7.680 -8.890 1.00 94.50 93 VAL A CA 1
ATOM 728 C C . VAL A 1 93 ? 4.818 -8.429 -9.910 1.00 94.50 93 VAL A C 1
ATOM 730 O O . VAL A 1 93 ? 4.286 -9.132 -10.771 1.00 94.50 93 VAL A O 1
ATOM 733 N N . ARG A 1 94 ? 6.152 -8.370 -9.771 1.00 93.56 94 ARG A N 1
ATOM 734 C CA . ARG A 1 94 ? 7.087 -9.116 -10.633 1.00 93.56 94 ARG A CA 1
ATOM 735 C C . ARG A 1 94 ? 6.847 -10.620 -10.548 1.00 93.56 94 ARG A C 1
ATOM 737 O O . ARG A 1 94 ? 6.907 -11.295 -11.572 1.00 93.56 94 ARG A O 1
ATOM 744 N N . TRP A 1 95 ? 6.547 -11.147 -9.359 1.00 96.06 95 TRP A N 1
ATOM 745 C CA . TRP A 1 95 ? 6.213 -12.560 -9.181 1.00 96.06 95 TRP A CA 1
ATOM 746 C C . TRP A 1 95 ? 4.959 -12.954 -9.975 1.00 96.06 95 TRP A C 1
ATOM 748 O O . TRP A 1 95 ? 5.003 -13.919 -10.737 1.00 96.06 95 TRP A O 1
ATOM 758 N N . VAL A 1 96 ? 3.871 -12.181 -9.882 1.00 97.12 96 VAL A N 1
ATOM 759 C CA . VAL A 1 96 ? 2.642 -12.434 -10.654 1.00 97.12 96 VAL A CA 1
ATOM 760 C C . VAL A 1 96 ? 2.930 -12.367 -12.154 1.00 97.12 96 VAL A C 1
ATOM 762 O O . VAL A 1 96 ? 2.527 -13.255 -12.904 1.00 97.12 96 VAL A O 1
ATOM 765 N N . MET A 1 97 ? 3.666 -11.356 -12.613 1.00 96.88 97 MET A N 1
ATOM 766 C CA . MET A 1 97 ? 3.993 -11.222 -14.035 1.00 96.88 97 MET A CA 1
ATOM 767 C C . MET A 1 97 ? 4.837 -12.396 -14.549 1.00 96.88 97 MET A C 1
ATOM 769 O O . MET A 1 97 ? 4.540 -12.957 -15.605 1.00 96.88 97 MET A O 1
ATOM 773 N N . LYS A 1 98 ? 5.838 -12.827 -13.776 1.00 97.12 98 LYS A N 1
ATOM 774 C CA . LYS A 1 98 ? 6.731 -13.928 -14.148 1.00 97.12 98 LYS A CA 1
ATOM 775 C C . LYS A 1 98 ? 6.030 -15.282 -14.130 1.00 97.12 98 LYS A C 1
ATOM 777 O O . LYS A 1 98 ? 6.114 -16.030 -15.097 1.00 97.12 98 LYS A O 1
ATOM 782 N N . TYR A 1 99 ? 5.326 -15.603 -13.049 1.00 97.62 99 TYR A N 1
ATOM 783 C CA . TYR A 1 99 ? 4.834 -16.963 -12.819 1.00 97.62 99 TYR A CA 1
ATOM 784 C C . TYR A 1 99 ? 3.369 -17.159 -13.209 1.00 97.62 99 TYR A C 1
ATOM 786 O O . TYR A 1 99 ? 3.008 -18.232 -13.689 1.00 97.62 99 TYR A O 1
ATOM 794 N N . VAL A 1 100 ? 2.527 -16.133 -13.065 1.00 96.88 100 VAL A N 1
ATOM 795 C CA . VAL A 1 100 ? 1.099 -16.217 -13.418 1.00 96.88 100 VAL A CA 1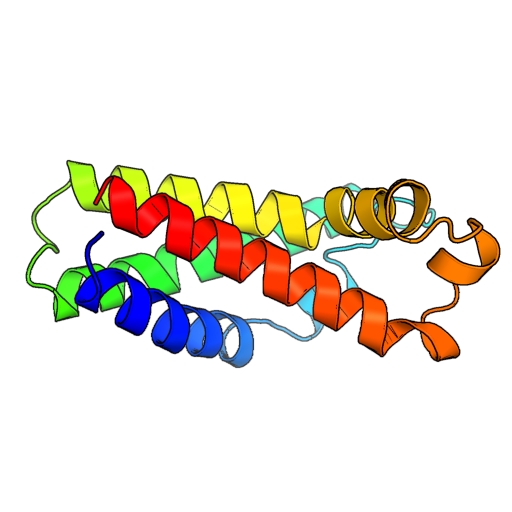
ATOM 796 C C . VAL A 1 100 ? 0.873 -15.780 -14.863 1.00 96.88 100 VAL A C 1
ATOM 798 O O . VAL A 1 100 ? 0.175 -16.461 -15.610 1.00 96.88 100 VAL A O 1
ATOM 801 N N . LYS A 1 101 ? 1.482 -14.663 -15.282 1.00 95.88 101 LYS A N 1
ATOM 802 C CA . LYS A 1 101 ? 1.363 -14.147 -16.659 1.00 95.88 101 LYS A CA 1
ATOM 803 C C . LYS A 1 101 ? 2.423 -14.699 -17.617 1.00 95.88 101 LYS A C 1
ATOM 805 O O . LYS A 1 101 ? 2.322 -14.444 -18.812 1.00 95.88 101 LYS A O 1
ATOM 810 N N . ARG A 1 102 ? 3.384 -15.488 -17.115 1.00 96.94 102 ARG A N 1
ATOM 811 C CA . ARG A 1 102 ? 4.443 -16.155 -17.899 1.00 96.94 102 ARG A CA 1
ATOM 812 C C . ARG A 1 102 ? 5.276 -15.187 -18.750 1.00 96.94 102 ARG A C 1
ATOM 814 O O . ARG A 1 102 ? 5.704 -15.535 -19.847 1.00 96.94 102 ARG A O 1
ATOM 821 N N . MET A 1 103 ? 5.488 -13.971 -18.250 1.00 96.94 103 MET A N 1
ATOM 822 C CA . MET A 1 103 ? 6.307 -12.963 -18.922 1.00 96.94 103 MET A CA 1
ATOM 823 C C . MET A 1 103 ? 7.795 -13.231 -18.705 1.00 96.94 103 MET A C 1
ATOM 825 O O . MET A 1 103 ? 8.211 -13.693 -17.639 1.00 96.94 103 MET A O 1
ATOM 829 N N . ARG A 1 104 ? 8.604 -12.900 -19.711 1.00 96.00 104 ARG A N 1
ATOM 830 C CA . ARG A 1 104 ? 10.066 -12.908 -19.603 1.00 96.00 104 ARG A CA 1
ATOM 831 C C . ARG A 1 104 ? 10.568 -11.667 -18.859 1.00 96.00 104 ARG A C 1
ATOM 833 O O . ARG A 1 104 ? 9.881 -10.648 -18.809 1.00 96.00 104 ARG A O 1
ATOM 840 N N . ASP A 1 105 ? 11.782 -11.735 -18.315 1.00 92.69 105 ASP A N 1
ATOM 841 C CA . ASP A 1 105 ? 12.356 -10.638 -17.525 1.00 92.69 105 ASP A CA 1
ATOM 842 C C . ASP A 1 105 ? 12.514 -9.337 -18.353 1.00 92.69 105 ASP A C 1
ATOM 844 O O . ASP A 1 105 ? 12.217 -8.261 -17.839 1.00 92.69 105 ASP A O 1
ATOM 848 N N . ASP A 1 106 ? 12.831 -9.426 -19.654 1.00 93.25 106 ASP A N 1
ATOM 849 C CA . ASP A 1 106 ? 12.893 -8.273 -20.576 1.00 93.25 106 ASP A CA 1
ATOM 850 C C . ASP A 1 106 ? 11.539 -7.567 -20.743 1.00 93.25 106 ASP A C 1
ATOM 852 O O . ASP A 1 106 ? 11.471 -6.341 -20.808 1.00 93.25 106 ASP A O 1
ATOM 856 N N . GLN A 1 107 ? 10.445 -8.331 -20.764 1.00 93.88 107 GLN A N 1
ATOM 857 C CA . GLN A 1 107 ? 9.092 -7.779 -20.847 1.00 93.88 107 GLN A CA 1
ATOM 858 C C . GLN A 1 107 ? 8.662 -7.149 -19.518 1.00 93.88 107 GLN A C 1
ATOM 860 O O . GLN A 1 107 ? 7.991 -6.122 -19.505 1.00 93.88 107 GLN A O 1
ATOM 865 N N . ILE A 1 108 ? 9.047 -7.758 -18.392 1.00 91.81 108 ILE A N 1
ATOM 866 C CA . ILE A 1 108 ? 8.727 -7.251 -17.051 1.00 91.81 108 ILE A CA 1
ATOM 867 C C . ILE A 1 108 ? 9.425 -5.911 -16.801 1.00 91.81 108 ILE A C 1
ATOM 869 O O . ILE A 1 108 ? 8.814 -5.014 -16.222 1.00 91.81 108 ILE A O 1
ATOM 873 N N . ASP A 1 109 ? 10.673 -5.758 -17.242 1.00 89.00 109 ASP A N 1
ATOM 874 C CA . ASP A 1 109 ? 11.436 -4.520 -17.062 1.00 89.00 109 ASP A CA 1
ATOM 875 C C . ASP A 1 109 ? 11.082 -3.430 -18.102 1.00 89.00 109 ASP A C 1
ATOM 877 O O . ASP A 1 109 ? 11.384 -2.252 -17.890 1.00 89.00 109 ASP A O 1
ATOM 881 N N . ASN A 1 110 ? 10.359 -3.773 -19.178 1.00 89.81 110 ASN A N 1
ATOM 882 C CA . ASN A 1 110 ? 9.836 -2.817 -20.158 1.00 89.81 110 ASN A CA 1
ATOM 883 C C . ASN A 1 110 ? 8.557 -2.111 -19.656 1.00 89.81 110 ASN A C 1
ATOM 885 O O . ASN A 1 110 ? 7.428 -2.419 -20.047 1.00 89.81 110 ASN A O 1
ATOM 889 N N . TYR A 1 111 ? 8.747 -1.103 -18.803 1.00 85.94 111 TYR A N 1
ATOM 890 C CA . TYR A 1 111 ? 7.656 -0.271 -18.281 1.00 85.94 111 TYR A CA 1
ATOM 891 C C . TYR A 1 111 ? 6.950 0.588 -19.336 1.00 85.94 111 TYR A C 1
ATOM 893 O O . TYR A 1 111 ? 5.805 0.974 -19.109 1.00 85.94 111 TYR A O 1
ATOM 901 N N . ALA A 1 112 ? 7.597 0.899 -20.462 1.00 90.25 112 ALA A N 1
ATOM 902 C CA . ALA A 1 112 ? 6.982 1.712 -21.510 1.00 90.25 112 ALA A CA 1
ATOM 903 C C . ALA A 1 112 ? 5.813 0.973 -22.179 1.00 90.25 112 ALA A C 1
ATOM 905 O O . ALA A 1 112 ? 4.786 1.575 -22.474 1.00 90.25 112 ALA A O 1
ATOM 906 N N . GLU A 1 113 ? 5.956 -0.338 -22.368 1.00 93.31 113 GLU A N 1
ATOM 907 C CA . GLU A 1 113 ? 4.947 -1.177 -23.017 1.00 93.31 113 GLU A CA 1
ATOM 908 C C . GLU A 1 113 ? 4.010 -1.854 -22.002 1.00 93.31 113 GLU A C 1
ATOM 910 O O . GLU A 1 113 ? 2.800 -1.911 -22.211 1.00 93.31 113 GLU A O 1
ATOM 915 N N . TYR A 1 114 ? 4.542 -2.315 -20.862 1.00 93.19 114 TYR A N 1
ATOM 916 C CA . TYR A 1 114 ? 3.789 -3.106 -19.876 1.00 93.19 114 TYR A CA 1
ATOM 917 C C . TYR A 1 114 ? 3.472 -2.351 -18.577 1.00 93.19 114 TYR A C 1
ATOM 919 O O . TYR A 1 114 ? 2.968 -2.947 -17.623 1.00 93.19 114 TYR A O 1
ATOM 927 N N . GLY A 1 115 ? 3.716 -1.038 -18.516 1.00 89.88 115 GLY A N 1
ATOM 928 C CA . GLY A 1 115 ? 3.475 -0.224 -17.319 1.00 89.88 115 GLY A CA 1
ATOM 929 C C . GLY A 1 115 ? 2.030 -0.281 -16.815 1.00 89.88 115 GLY A C 1
ATOM 930 O O . GLY A 1 115 ? 1.803 -0.362 -15.609 1.00 89.88 115 GLY A O 1
ATOM 931 N N . PHE A 1 116 ? 1.046 -0.341 -17.719 1.00 93.50 116 PHE A N 1
ATOM 932 C CA . PHE A 1 116 ? -0.363 -0.489 -17.336 1.00 93.50 116 PHE A CA 1
ATOM 933 C C . PHE A 1 116 ? -0.651 -1.838 -16.659 1.00 93.50 116 PHE A C 1
ATOM 935 O O . PHE A 1 116 ? -1.432 -1.903 -15.714 1.00 93.50 116 PHE A O 1
ATOM 942 N N . LEU A 1 117 ? 0.010 -2.915 -17.094 1.00 94.69 117 LEU A N 1
ATOM 943 C CA . LEU A 1 117 ? -0.133 -4.231 -16.471 1.00 94.69 117 LEU A CA 1
ATOM 944 C C . LEU A 1 117 ? 0.485 -4.258 -15.068 1.00 94.69 117 LEU A C 1
ATOM 946 O O . LEU A 1 117 ? -0.110 -4.845 -14.165 1.00 94.69 117 LEU A O 1
ATOM 950 N N . HIS A 1 118 ? 1.629 -3.590 -14.872 1.00 93.44 118 HIS A N 1
ATOM 951 C CA . HIS A 1 118 ? 2.214 -3.391 -13.539 1.00 93.44 118 HIS A CA 1
ATOM 952 C C . HIS A 1 118 ? 1.228 -2.694 -12.606 1.00 93.44 118 HIS A C 1
ATOM 954 O O . HIS A 1 118 ? 0.931 -3.231 -11.544 1.00 93.44 118 HIS A O 1
ATOM 960 N N . LEU A 1 119 ? 0.682 -1.549 -13.029 1.00 91.94 119 LEU A N 1
ATOM 961 C CA . LEU A 1 119 ? -0.296 -0.785 -12.248 1.00 91.94 119 LEU A CA 1
ATOM 962 C C . LEU A 1 119 ? -1.560 -1.600 -11.955 1.00 91.94 119 LEU A C 1
ATOM 964 O O . LEU A 1 119 ? -2.056 -1.589 -10.834 1.00 91.94 119 LEU A O 1
ATOM 968 N N . GLY A 1 120 ? -2.067 -2.339 -12.943 1.00 95.44 120 GLY A N 1
ATOM 969 C CA . GLY A 1 120 ? -3.244 -3.183 -12.770 1.00 95.44 120 GLY A CA 1
ATOM 970 C C . GLY A 1 120 ? -3.028 -4.287 -11.734 1.00 95.44 120 GLY A C 1
ATOM 971 O O . GLY A 1 120 ? -3.876 -4.484 -10.872 1.00 95.44 120 GLY A O 1
ATOM 972 N N . ILE A 1 121 ? -1.900 -5.001 -11.790 1.00 96.38 121 ILE A N 1
ATOM 973 C CA . ILE A 1 121 ? -1.584 -6.055 -10.812 1.00 96.38 121 ILE A CA 1
ATOM 974 C C . ILE A 1 121 ? -1.372 -5.451 -9.423 1.00 96.38 121 ILE A C 1
ATOM 976 O O . ILE A 1 121 ? -1.925 -5.966 -8.455 1.00 96.38 121 ILE A O 1
ATOM 980 N N . ASP A 1 122 ? -0.604 -4.367 -9.337 1.00 94.25 122 ASP A N 1
ATOM 981 C CA . ASP A 1 122 ? -0.341 -3.640 -8.097 1.00 94.25 122 ASP A CA 1
ATOM 982 C C . ASP A 1 122 ? -1.644 -3.219 -7.399 1.00 94.25 122 ASP A C 1
ATOM 984 O O . ASP A 1 122 ? -1.881 -3.579 -6.245 1.00 94.25 122 ASP A O 1
ATOM 988 N N . HIS A 1 123 ? -2.556 -2.580 -8.135 1.00 94.38 123 HIS A N 1
ATOM 989 C CA . HIS A 1 123 ? -3.843 -2.140 -7.605 1.00 94.38 123 HIS A CA 1
ATOM 990 C C . HIS A 1 123 ? -4.705 -3.313 -7.111 1.00 94.38 123 HIS A C 1
ATOM 992 O O . HIS A 1 123 ? -5.256 -3.262 -6.012 1.00 94.38 123 HIS A O 1
ATOM 998 N N . ARG A 1 124 ? -4.778 -4.419 -7.871 1.00 96.75 124 ARG A N 1
ATOM 999 C CA . ARG A 1 124 ? -5.546 -5.611 -7.457 1.00 96.75 124 ARG A CA 1
ATOM 1000 C C . ARG A 1 124 ? -4.967 -6.290 -6.220 1.00 96.75 124 ARG A C 1
ATOM 1002 O O . ARG A 1 124 ? -5.725 -6.836 -5.424 1.00 96.75 124 ARG A O 1
ATOM 1009 N N . LEU A 1 125 ? -3.647 -6.269 -6.036 1.00 97.19 125 LEU A N 1
ATOM 1010 C CA . LEU A 1 125 ? -3.030 -6.804 -4.823 1.00 97.19 125 LEU A CA 1
ATOM 1011 C C . LEU A 1 125 ? -3.420 -5.979 -3.590 1.00 97.19 125 LEU A C 1
ATOM 1013 O O . LEU A 1 125 ? -3.756 -6.568 -2.563 1.00 97.19 125 LEU A O 1
ATOM 1017 N N . HIS A 1 126 ? -3.450 -4.648 -3.698 1.00 96.69 126 HIS A N 1
ATOM 1018 C CA . HIS A 1 126 ? -3.912 -3.779 -2.611 1.00 96.69 126 HIS A CA 1
ATOM 1019 C C . HIS A 1 126 ? -5.397 -4.007 -2.289 1.00 96.69 126 HIS A C 1
ATOM 1021 O O . HIS A 1 126 ? -5.759 -4.165 -1.123 1.00 96.69 126 HIS A O 1
ATOM 1027 N N . GLU A 1 127 ? -6.258 -4.115 -3.304 1.00 96.50 127 GLU A N 1
ATOM 1028 C CA . GLU A 1 127 ? -7.681 -4.428 -3.107 1.00 96.50 127 GLU A CA 1
ATOM 1029 C C . 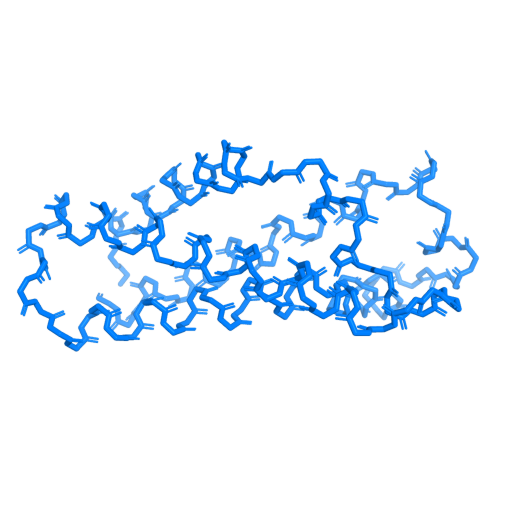GLU A 1 127 ? -7.889 -5.767 -2.387 1.00 96.50 127 GLU A C 1
ATOM 1031 O O . GLU A 1 127 ? -8.699 -5.848 -1.464 1.00 96.50 127 GLU A O 1
ATOM 1036 N N . LEU A 1 128 ? -7.143 -6.813 -2.764 1.00 97.44 128 LEU A N 1
ATOM 1037 C CA . LEU A 1 128 ? -7.227 -8.122 -2.110 1.00 97.44 128 LEU A CA 1
ATOM 1038 C C . LEU A 1 128 ? -6.884 -8.040 -0.621 1.00 97.44 128 LEU A C 1
ATOM 1040 O O . LEU A 1 128 ? -7.541 -8.696 0.187 1.00 97.44 128 LEU A O 1
ATOM 1044 N N . VAL A 1 129 ? -5.894 -7.225 -0.249 1.00 96.81 129 VAL A N 1
ATOM 1045 C CA . VAL A 1 129 ? -5.554 -6.982 1.157 1.00 96.81 129 VAL A CA 1
ATOM 1046 C C . VAL A 1 129 ? -6.711 -6.313 1.890 1.00 96.81 129 VAL A C 1
ATOM 1048 O O . VAL A 1 129 ? -7.078 -6.764 2.973 1.00 96.81 129 VAL A O 1
ATOM 1051 N N . ILE A 1 130 ? -7.303 -5.261 1.321 1.00 96.81 130 ILE A N 1
ATOM 1052 C CA . ILE A 1 130 ? -8.397 -4.529 1.975 1.00 96.81 130 ILE A CA 1
ATOM 1053 C C . ILE A 1 130 ? -9.629 -5.433 2.127 1.00 96.81 130 ILE A C 1
ATOM 1055 O O . ILE A 1 130 ? -10.233 -5.485 3.201 1.00 96.81 130 ILE A O 1
ATOM 1059 N N . VAL A 1 131 ? -9.967 -6.204 1.088 1.00 97.75 131 VAL A N 1
ATOM 1060 C CA . VAL A 1 131 ? -11.038 -7.207 1.141 1.00 97.75 131 VAL A CA 1
ATOM 1061 C C . VAL A 1 131 ? -10.747 -8.233 2.227 1.00 97.75 131 VAL A C 1
ATOM 1063 O O . VAL A 1 131 ? -11.617 -8.484 3.055 1.00 97.75 131 VAL A O 1
ATOM 1066 N N . PHE A 1 132 ? -9.534 -8.787 2.277 1.00 97.06 132 PHE A N 1
ATOM 1067 C CA . PHE A 1 132 ? -9.147 -9.741 3.313 1.00 97.06 132 PHE A CA 1
ATOM 1068 C C . PHE A 1 132 ? -9.291 -9.140 4.714 1.00 97.06 132 PHE A C 1
ATOM 1070 O O . PHE A 1 132 ? -9.944 -9.742 5.562 1.00 97.06 132 PHE A O 1
ATOM 1077 N N . LEU A 1 133 ? -8.768 -7.931 4.943 1.00 96.19 133 LEU A N 1
ATOM 1078 C CA . LEU A 1 133 ? -8.877 -7.245 6.231 1.00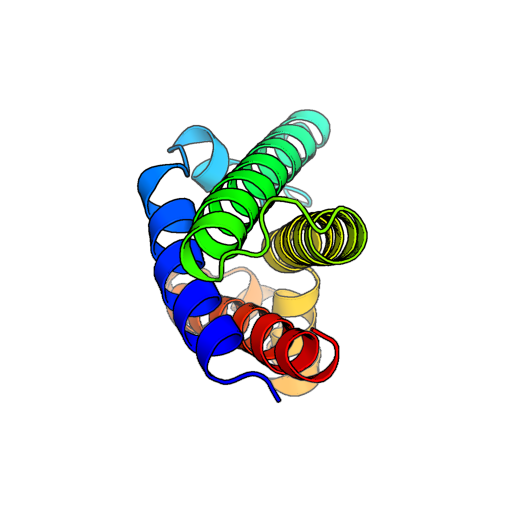 96.19 133 LEU A CA 1
ATOM 1079 C C . LEU A 1 133 ? -10.331 -7.041 6.653 1.00 96.19 133 LEU A C 1
ATOM 1081 O O . LEU A 1 133 ? -10.649 -7.276 7.811 1.00 96.19 133 LEU A O 1
ATOM 1085 N N . SER A 1 134 ? -11.238 -6.725 5.728 1.00 96.81 134 SER A N 1
ATOM 1086 C CA . SER A 1 134 ? -12.660 -6.547 6.052 1.00 96.81 134 SER A CA 1
ATOM 1087 C C . SER A 1 134 ? -13.340 -7.787 6.663 1.00 96.81 134 SER A C 1
ATOM 1089 O O . SER A 1 134 ? -14.441 -7.683 7.199 1.00 96.81 134 SER A O 1
ATOM 1091 N N . PHE A 1 135 ? -12.733 -8.979 6.606 1.00 95.75 135 PHE A N 1
ATOM 1092 C CA . PHE A 1 135 ? -13.251 -10.166 7.296 1.00 95.75 135 PHE A CA 1
ATOM 1093 C C . PHE A 1 135 ? -12.871 -10.249 8.779 1.00 95.75 135 PHE A C 1
ATOM 1095 O O . PHE A 1 135 ? -13.531 -10.987 9.507 1.00 95.75 135 PHE A O 1
ATOM 1102 N N . PHE A 1 136 ? -11.841 -9.523 9.218 1.00 92.06 136 PHE A N 1
ATOM 1103 C CA . PHE A 1 136 ? -11.275 -9.612 10.573 1.00 92.06 136 PHE A CA 1
ATOM 1104 C C . PHE A 1 136 ? -11.547 -8.385 11.436 1.00 92.06 136 PHE A C 1
ATOM 1106 O O . PHE A 1 136 ? -11.210 -8.383 12.620 1.00 92.06 136 PHE A O 1
ATOM 1113 N N . VAL A 1 137 ? -12.088 -7.341 10.820 1.00 88.88 137 VAL A N 1
ATOM 1114 C CA . VAL A 1 137 ? -12.278 -6.025 11.415 1.00 88.88 137 VAL A CA 1
ATOM 1115 C C . VAL A 1 137 ? -13.742 -5.816 11.776 1.00 88.88 137 VAL A C 1
ATOM 1117 O O . VAL A 1 137 ? -14.607 -6.332 11.033 1.00 88.88 137 VAL A O 1
#

Secondary structure (DSSP, 8-state):
--HHHHHHHHHHHHHHHHHH--HHHHHHTT-SSSSS-HHHHHHHHHHHHHHHHHHHHHHHHHHTT-TT-HHHHHHHHHHHHHHHHHHHTSHHHHHIIIIIS---HHHHH-HHHHHHHHHHHHHHHHHHHHHHHTTT-

Foldseek 3Di:
DQPLQLVLLVVQLVVQLVPVQDPQLVVQCQCCPPPPDNVSNLVSLQVSLQSSLVSRLCVSCVVVVNNVVPVSSVVSSVLSSVQSSVLSNCPVVVVCCCPVVVDDPVVVPPCVPCVVVSVVSSVVSSSVSSVVVSVVD